Protein AF-A0A7S1NEJ6-F1 (afdb_monomer_lite)

Structure (mmCIF, N/CA/C/O backbone):
data_AF-A0A7S1NEJ6-F1
#
_entry.id   AF-A0A7S1NEJ6-F1
#
loop_
_atom_site.group_PDB
_atom_site.id
_atom_site.type_symbol
_atom_site.label_atom_id
_atom_site.label_alt_id
_atom_site.label_comp_id
_atom_site.label_asym_id
_atom_site.label_entity_id
_atom_site.label_seq_id
_atom_site.pdbx_PDB_ins_code
_atom_site.Cartn_x
_atom_site.Cartn_y
_atom_site.Cartn_z
_atom_site.occupancy
_atom_site.B_iso_or_equiv
_atom_site.auth_seq_id
_atom_site.auth_comp_id
_atom_site.auth_asym_id
_atom_site.auth_atom_id
_atom_site.pdbx_PDB_model_num
ATOM 1 N N . LEU A 1 1 ? 14.919 -17.469 -16.630 1.00 51.97 1 LEU A N 1
ATOM 2 C CA . LEU A 1 1 ? 14.370 -17.565 -15.253 1.00 51.97 1 LEU A CA 1
ATOM 3 C C . LEU A 1 1 ? 14.810 -16.411 -14.351 1.00 51.97 1 LEU A C 1
ATOM 5 O O . LEU A 1 1 ? 14.018 -16.021 -13.512 1.00 51.97 1 LEU A O 1
ATOM 9 N N . GLN A 1 2 ? 15.999 -15.832 -14.549 1.00 65.44 2 GLN A N 1
ATOM 10 C CA . GLN A 1 2 ? 16.523 -14.728 -13.729 1.00 65.44 2 GLN A CA 1
ATOM 11 C C . GLN A 1 2 ? 15.626 -13.470 -13.749 1.00 65.44 2 GLN A C 1
ATOM 13 O O . GLN A 1 2 ? 15.199 -13.018 -12.695 1.00 65.44 2 GLN A O 1
ATOM 18 N N . LEU A 1 3 ? 15.182 -13.029 -14.937 1.00 68.88 3 LEU A N 1
ATOM 19 C CA . LEU A 1 3 ? 14.324 -11.841 -15.083 1.00 68.88 3 LEU A CA 1
ATOM 20 C C . LEU A 1 3 ? 13.006 -11.915 -14.293 1.00 68.88 3 LEU A C 1
ATOM 22 O O . LEU A 1 3 ? 12.556 -10.917 -13.752 1.00 68.88 3 LEU A O 1
ATOM 26 N N . ALA A 1 4 ? 12.399 -13.103 -14.210 1.00 71.38 4 ALA A N 1
ATOM 27 C CA . ALA A 1 4 ? 11.140 -13.298 -13.492 1.00 71.38 4 ALA A CA 1
ATOM 28 C C . ALA A 1 4 ? 11.301 -13.126 -11.971 1.00 71.38 4 ALA A C 1
ATOM 30 O O . ALA A 1 4 ? 10.359 -12.704 -11.303 1.00 71.38 4 ALA A O 1
ATOM 31 N N . GLY A 1 5 ? 12.485 -13.442 -11.431 1.00 75.25 5 GLY A N 1
ATOM 32 C CA . GLY A 1 5 ? 12.820 -13.189 -10.029 1.00 75.25 5 GLY A CA 1
ATOM 33 C C . GLY A 1 5 ? 13.079 -11.708 -9.747 1.00 75.25 5 GLY A C 1
ATOM 34 O O . GLY A 1 5 ? 12.716 -11.218 -8.681 1.00 75.25 5 GLY A O 1
ATOM 35 N N . ASP A 1 6 ? 13.628 -10.985 -10.722 1.00 76.25 6 ASP A N 1
ATOM 36 C CA . ASP A 1 6 ? 13.983 -9.569 -10.573 1.00 76.25 6 ASP A CA 1
ATOM 37 C C . ASP A 1 6 ? 12.785 -8.620 -10.787 1.00 76.25 6 ASP A C 1
ATOM 39 O O . ASP A 1 6 ? 12.815 -7.462 -10.371 1.00 76.25 6 ASP A O 1
ATOM 43 N N . THR A 1 7 ? 11.686 -9.114 -11.370 1.00 78.00 7 THR A N 1
ATOM 44 C CA . THR A 1 7 ? 10.452 -8.348 -11.619 1.00 78.00 7 THR A CA 1
ATOM 45 C C . THR A 1 7 ? 9.370 -8.530 -10.546 1.00 78.00 7 THR A C 1
ATOM 47 O O . THR A 1 7 ? 8.187 -8.295 -10.802 1.00 78.00 7 THR A O 1
ATOM 50 N N . VAL A 1 8 ? 9.722 -8.946 -9.326 1.00 79.88 8 VAL A N 1
ATOM 51 C CA . VAL A 1 8 ? 8.747 -9.009 -8.221 1.00 79.88 8 VAL A CA 1
ATOM 52 C C . VAL A 1 8 ? 8.210 -7.603 -7.925 1.00 79.88 8 VAL A C 1
ATOM 54 O O . VAL A 1 8 ? 8.964 -6.677 -7.625 1.00 79.88 8 VAL A O 1
ATOM 57 N N . GLY A 1 9 ? 6.887 -7.443 -8.006 1.00 80.44 9 GLY A N 1
ATOM 58 C CA . GLY A 1 9 ? 6.207 -6.159 -7.811 1.00 80.44 9 GLY A CA 1
ATOM 59 C C . GLY A 1 9 ? 5.885 -5.394 -9.103 1.00 80.44 9 GLY A C 1
ATOM 60 O O . GLY A 1 9 ? 5.229 -4.356 -9.037 1.00 80.44 9 GLY A O 1
ATOM 61 N N . TYR A 1 10 ? 6.313 -5.889 -10.266 1.00 86.81 10 TYR A N 1
ATOM 62 C CA . TYR A 1 10 ? 5.951 -5.308 -11.558 1.00 86.81 10 TYR A CA 1
ATOM 63 C C . TYR A 1 10 ? 4.556 -5.780 -11.973 1.00 86.81 10 TYR A C 1
ATOM 65 O O . TYR A 1 10 ? 4.231 -6.964 -11.863 1.00 86.81 10 TYR A O 1
ATOM 73 N N . VAL A 1 11 ? 3.739 -4.865 -12.488 1.00 88.56 11 VAL A N 1
ATOM 74 C CA . VAL A 1 11 ? 2.481 -5.199 -13.173 1.00 88.56 11 VAL A CA 1
ATOM 75 C C . VAL A 1 11 ? 2.693 -5.248 -14.689 1.00 88.56 11 VAL A C 1
ATOM 77 O O . VAL A 1 11 ? 3.737 -4.839 -15.194 1.00 88.56 11 VAL A O 1
ATOM 80 N N . GLY A 1 12 ? 1.698 -5.721 -15.448 1.00 87.06 12 GLY A N 1
ATOM 81 C CA . GLY A 1 12 ? 1.803 -5.832 -16.912 1.00 87.06 12 GLY A CA 1
ATOM 82 C C . GLY A 1 12 ? 2.221 -4.527 -17.607 1.00 87.06 12 GLY A C 1
ATOM 83 O O . GLY A 1 12 ? 3.047 -4.559 -18.514 1.00 87.06 12 GLY A O 1
ATOM 84 N N . ALA A 1 13 ? 1.734 -3.381 -17.120 1.00 86.56 13 ALA A N 1
ATOM 85 C CA . ALA A 1 13 ? 2.126 -2.065 -17.626 1.00 86.56 13 ALA A CA 1
ATOM 86 C C . ALA A 1 13 ? 3.601 -1.720 -17.340 1.00 86.56 13 ALA A C 1
ATOM 88 O O . ALA A 1 13 ? 4.258 -1.101 -18.175 1.00 86.56 13 ALA A O 1
ATOM 89 N N . ASP A 1 14 ? 4.147 -2.150 -16.196 1.00 88.38 14 ASP A N 1
ATOM 90 C CA . ASP A 1 14 ? 5.564 -1.935 -15.882 1.00 88.38 14 ASP A CA 1
ATOM 91 C C . ASP A 1 14 ? 6.459 -2.782 -16.787 1.00 88.38 14 ASP A C 1
ATOM 93 O O . ASP A 1 14 ? 7.503 -2.317 -17.236 1.00 88.38 14 ASP A O 1
ATOM 97 N N . LEU A 1 15 ? 6.043 -4.017 -17.086 1.00 89.31 15 LEU A N 1
ATOM 98 C CA . LEU A 1 15 ? 6.765 -4.900 -18.003 1.00 89.31 15 LEU A CA 1
ATOM 99 C C . LEU A 1 15 ? 6.734 -4.364 -19.439 1.00 89.31 15 LEU A C 1
ATOM 101 O O . LEU A 1 15 ? 7.759 -4.382 -20.118 1.00 89.31 15 LEU A O 1
ATOM 105 N N . GLU A 1 16 ? 5.593 -3.842 -19.897 1.00 91.06 16 GLU A N 1
ATOM 106 C CA . GLU A 1 16 ? 5.502 -3.162 -21.195 1.00 91.06 16 GLU A 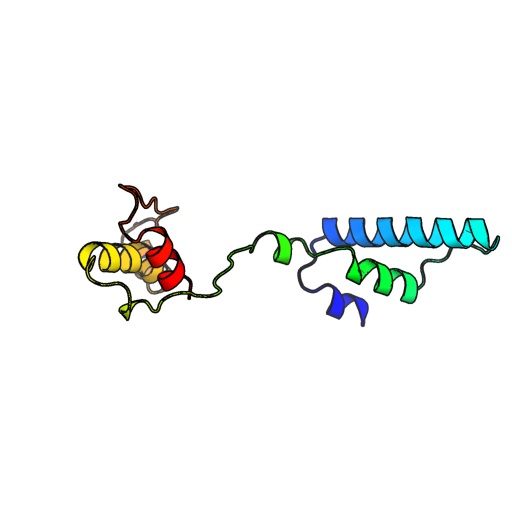CA 1
ATOM 107 C C . GLU A 1 16 ? 6.446 -1.954 -21.246 1.00 91.06 16 GLU A C 1
ATOM 109 O O . GLU A 1 16 ? 7.199 -1.782 -22.209 1.00 91.06 16 GLU A O 1
ATOM 114 N N . HIS A 1 17 ? 6.454 -1.139 -20.188 1.00 90.94 17 HIS A N 1
ATOM 115 C CA . HIS A 1 17 ? 7.346 0.008 -20.092 1.00 90.94 17 HIS A CA 1
ATOM 116 C C . HIS A 1 17 ? 8.822 -0.411 -20.100 1.00 90.94 17 HIS A C 1
ATOM 118 O O . HIS A 1 17 ? 9.619 0.191 -20.819 1.00 90.94 17 HIS A O 1
ATOM 124 N N . LEU A 1 18 ? 9.174 -1.475 -19.374 1.00 90.38 18 LEU A N 1
ATOM 125 C CA . LEU A 1 18 ? 10.516 -2.052 -19.341 1.00 90.38 18 LEU A CA 1
ATOM 126 C C . LEU A 1 18 ? 10.984 -2.483 -20.736 1.00 90.38 18 LEU A C 1
ATOM 128 O O . LEU A 1 18 ? 12.058 -2.078 -21.176 1.00 90.38 18 LEU A O 1
ATOM 132 N N . VAL A 1 19 ? 10.153 -3.233 -21.466 1.00 90.44 19 VAL A N 1
ATOM 133 C CA . VAL A 1 19 ? 10.460 -3.671 -22.839 1.00 90.44 19 VAL A CA 1
ATOM 134 C C . VAL A 1 19 ? 10.606 -2.474 -23.777 1.00 90.44 19 VAL A C 1
ATOM 136 O O . VAL A 1 19 ? 11.508 -2.441 -24.612 1.00 90.44 19 VAL A O 1
ATOM 139 N N . ARG A 1 20 ? 9.751 -1.457 -23.634 1.00 91.00 20 ARG A N 1
ATOM 140 C CA . ARG A 1 20 ? 9.811 -0.251 -24.464 1.00 91.00 20 ARG A CA 1
ATOM 141 C C . ARG A 1 20 ? 11.087 0.557 -24.220 1.00 91.00 20 ARG A C 1
ATOM 143 O O . ARG A 1 20 ? 11.655 1.072 -25.180 1.00 91.00 20 ARG A O 1
ATOM 150 N N . GLN A 1 21 ? 11.545 0.654 -22.972 1.00 89.38 21 GLN A N 1
ATOM 151 C CA . GLN A 1 21 ? 12.824 1.286 -22.633 1.00 89.38 21 GLN A CA 1
ATOM 152 C C . GLN A 1 21 ? 14.007 0.491 -23.196 1.00 89.38 21 GLN A C 1
ATOM 154 O O . GLN A 1 21 ? 14.879 1.077 -23.836 1.00 89.38 21 GLN A O 1
ATOM 159 N N . ALA A 1 22 ? 13.989 -0.837 -23.052 1.00 90.50 22 ALA A N 1
ATOM 160 C CA . ALA A 1 22 ? 15.020 -1.713 -23.604 1.00 90.50 22 ALA A CA 1
ATOM 161 C C . ALA A 1 22 ? 15.122 -1.582 -25.132 1.00 90.50 22 ALA A C 1
ATOM 163 O O . ALA A 1 22 ? 16.217 -1.494 -25.681 1.00 90.50 22 ALA A O 1
ATOM 164 N N . LEU A 1 23 ? 13.979 -1.482 -25.818 1.00 90.12 23 LEU A N 1
ATOM 165 C CA . LEU A 1 23 ? 13.925 -1.246 -27.258 1.00 90.12 23 LEU A CA 1
ATOM 166 C C . LEU A 1 23 ? 14.552 0.098 -27.651 1.00 90.12 23 LEU A C 1
ATOM 168 O O . LEU A 1 23 ? 15.298 0.150 -28.623 1.00 90.12 23 LEU A O 1
ATOM 172 N N . MET A 1 24 ? 14.260 1.184 -26.924 1.00 88.00 24 MET A N 1
ATOM 173 C CA . MET A 1 24 ? 14.845 2.500 -27.219 1.00 88.00 24 MET A CA 1
ATOM 174 C C . MET A 1 24 ? 16.363 2.509 -27.025 1.00 88.00 24 MET A C 1
ATOM 176 O O . MET A 1 24 ? 17.072 3.114 -27.828 1.00 88.00 24 MET A O 1
ATOM 180 N N . LEU A 1 25 ? 16.857 1.834 -25.985 1.00 86.31 25 LEU A N 1
ATOM 181 C CA . LEU A 1 25 ? 18.288 1.728 -25.716 1.00 86.31 25 LEU A CA 1
ATOM 182 C C . LEU A 1 25 ? 18.995 0.904 -26.802 1.00 86.31 25 LEU A C 1
ATOM 184 O O . LEU A 1 25 ? 19.946 1.389 -27.409 1.00 86.31 25 LEU A O 1
ATOM 188 N N . ALA A 1 26 ? 18.449 -0.266 -27.147 1.00 87.19 26 ALA A N 1
ATOM 189 C CA . ALA A 1 26 ? 18.976 -1.102 -28.224 1.00 87.19 26 ALA A CA 1
ATOM 190 C C . ALA A 1 26 ? 18.921 -0.403 -29.597 1.00 87.19 26 ALA A C 1
ATOM 192 O O . ALA A 1 26 ? 19.835 -0.548 -30.403 1.00 87.19 26 ALA A O 1
ATOM 193 N N . ALA A 1 27 ? 17.875 0.387 -29.874 1.00 86.62 27 ALA A N 1
ATOM 194 C CA . ALA A 1 27 ? 17.776 1.176 -31.105 1.00 86.62 27 ALA A CA 1
ATOM 195 C C . ALA A 1 27 ? 18.888 2.225 -31.212 1.00 86.62 27 ALA A C 1
ATOM 197 O O . ALA A 1 27 ? 19.410 2.470 -32.299 1.00 86.62 27 ALA A O 1
ATOM 198 N N . ARG A 1 28 ? 19.230 2.858 -30.085 1.00 83.81 28 ARG A N 1
ATOM 199 C CA . ARG A 1 28 ? 20.293 3.857 -30.020 1.00 83.81 28 ARG A CA 1
ATOM 200 C C . ARG A 1 28 ? 21.659 3.224 -30.278 1.00 83.81 28 ARG A C 1
ATOM 202 O O . ARG A 1 28 ? 22.394 3.732 -31.115 1.00 83.81 28 ARG A O 1
ATOM 209 N N . GLU A 1 29 ? 21.955 2.105 -29.623 1.00 82.00 29 GLU A N 1
ATOM 210 C CA . GLU A 1 29 ? 23.210 1.363 -29.817 1.00 82.00 29 GLU A CA 1
ATOM 211 C C . GLU A 1 29 ? 23.339 0.842 -31.258 1.00 82.00 29 GLU A C 1
ATOM 213 O O . GLU A 1 29 ? 24.369 1.022 -31.904 1.00 82.00 29 GLU A O 1
ATOM 218 N N . ALA A 1 30 ? 22.256 0.298 -31.824 1.00 82.69 30 ALA A N 1
ATOM 219 C CA . ALA A 1 30 ? 22.224 -0.165 -33.211 1.00 82.69 30 ALA A CA 1
ATOM 220 C C . ALA A 1 30 ? 22.449 0.967 -34.232 1.00 82.69 30 ALA A C 1
ATOM 222 O O . ALA A 1 30 ? 23.077 0.753 -35.271 1.00 82.69 30 ALA A O 1
ATOM 223 N N . ALA A 1 31 ? 21.954 2.177 -33.953 1.00 79.44 31 ALA A N 1
ATOM 224 C CA . ALA A 1 31 ? 22.170 3.342 -34.809 1.00 79.44 31 ALA A CA 1
ATOM 225 C C . ALA A 1 31 ? 23.616 3.865 -34.746 1.00 79.44 31 ALA A C 1
ATOM 227 O O . ALA A 1 31 ? 24.122 4.363 -35.754 1.00 79.44 31 ALA A O 1
ATOM 228 N N . GLU A 1 32 ? 24.268 3.748 -33.586 1.00 78.56 32 GLU A N 1
ATOM 229 C CA . GLU A 1 32 ? 25.660 4.157 -33.378 1.00 78.56 32 GLU A CA 1
ATOM 230 C C . GLU A 1 32 ? 26.639 3.152 -34.025 1.00 78.56 32 GLU A C 1
ATOM 232 O O . GLU A 1 32 ? 27.516 3.572 -34.783 1.00 78.56 32 GLU A O 1
ATOM 237 N N . ASP A 1 33 ? 26.428 1.841 -33.847 1.00 77.06 33 ASP A N 1
ATOM 238 C CA . ASP A 1 33 ? 27.362 0.797 -34.309 1.00 77.06 33 ASP A CA 1
ATOM 239 C C . ASP A 1 33 ? 26.980 0.117 -35.645 1.00 77.06 33 ASP A C 1
ATOM 241 O O . ASP A 1 33 ? 27.723 -0.727 -36.150 1.00 77.06 33 ASP A O 1
ATOM 245 N N . ARG A 1 34 ? 25.842 0.480 -36.264 1.00 72.62 34 ARG A N 1
ATOM 246 C CA . ARG A 1 34 ? 25.266 -0.188 -37.462 1.00 72.62 34 ARG A CA 1
ATOM 247 C C . ARG A 1 34 ? 25.133 -1.710 -37.306 1.00 72.62 34 ARG A C 1
ATOM 249 O O . ARG A 1 34 ? 25.330 -2.460 -38.263 1.00 72.62 34 ARG A O 1
ATOM 256 N N . VAL A 1 35 ? 24.812 -2.157 -36.098 1.00 74.44 35 VAL A N 1
ATOM 257 C CA . VAL A 1 35 ? 24.585 -3.570 -35.771 1.00 74.44 35 VAL A CA 1
ATOM 258 C C . VAL A 1 35 ? 23.091 -3.874 -35.861 1.00 74.44 35 VAL A C 1
ATOM 260 O O . VAL A 1 35 ? 22.254 -2.985 -35.699 1.00 74.44 35 VAL A O 1
ATOM 263 N N . ASP A 1 36 ? 22.746 -5.134 -36.116 1.00 74.75 36 ASP A N 1
ATOM 264 C CA . ASP A 1 36 ? 21.363 -5.594 -36.033 1.00 74.75 36 ASP A CA 1
ATOM 265 C C . ASP A 1 36 ? 20.785 -5.342 -34.634 1.00 74.75 36 ASP A C 1
ATOM 267 O O . ASP A 1 36 ? 21.389 -5.659 -33.606 1.00 74.75 36 ASP A O 1
ATOM 271 N N . MET A 1 37 ? 19.579 -4.777 -34.601 1.00 78.56 37 MET A N 1
ATOM 272 C CA . MET A 1 37 ? 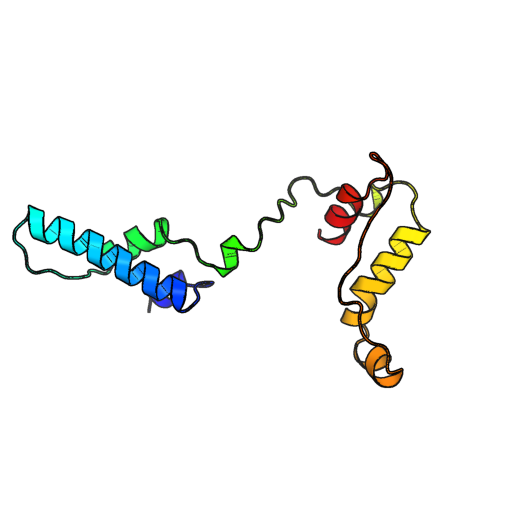18.866 -4.489 -33.363 1.00 78.56 37 MET A CA 1
ATOM 273 C C . MET A 1 37 ? 18.563 -5.793 -32.615 1.00 78.56 37 MET A C 1
ATOM 275 O O . MET A 1 37 ? 17.755 -6.606 -33.068 1.00 78.56 37 MET A O 1
ATOM 279 N N . CYS A 1 38 ? 19.154 -5.963 -31.433 1.00 79.69 38 CYS A N 1
ATOM 280 C CA . CYS A 1 38 ? 18.843 -7.072 -30.541 1.00 79.69 38 CYS A CA 1
ATOM 281 C C . CYS A 1 38 ? 18.630 -6.580 -29.106 1.00 79.69 38 CYS A C 1
ATOM 283 O O . CYS A 1 38 ? 19.353 -5.725 -28.604 1.00 79.69 38 CYS A O 1
ATOM 285 N N . ILE A 1 39 ? 17.609 -7.120 -28.438 1.00 84.75 39 ILE A N 1
ATOM 286 C CA . ILE A 1 39 ? 17.395 -6.885 -27.009 1.00 84.75 39 ILE A CA 1
ATOM 287 C C . ILE A 1 39 ? 18.155 -7.981 -26.268 1.00 84.75 39 ILE A C 1
ATOM 289 O O . ILE A 1 39 ? 17.715 -9.132 -26.227 1.00 84.75 39 ILE A O 1
ATOM 293 N N . SER A 1 40 ? 19.317 -7.631 -25.720 1.00 85.19 40 SER A N 1
ATOM 294 C CA . SER A 1 40 ? 20.092 -8.530 -24.869 1.00 85.19 40 SER A CA 1
ATOM 295 C C . SER A 1 40 ? 19.585 -8.491 -23.424 1.00 85.19 40 SER A C 1
ATOM 297 O O . SER A 1 40 ? 18.919 -7.550 -22.982 1.00 85.19 40 SER A O 1
ATOM 299 N N . MET A 1 41 ? 19.919 -9.531 -22.659 1.00 82.31 41 MET A N 1
ATOM 300 C CA . MET A 1 41 ? 19.612 -9.570 -21.227 1.00 82.31 41 MET A CA 1
ATOM 301 C C . MET A 1 41 ? 20.332 -8.460 -20.448 1.00 82.31 41 MET A C 1
ATOM 303 O O . MET A 1 41 ? 19.797 -7.990 -19.447 1.00 82.31 41 MET A O 1
ATOM 307 N N . ASP A 1 42 ? 21.488 -7.997 -20.929 1.00 83.69 42 ASP A N 1
ATOM 308 C CA . ASP A 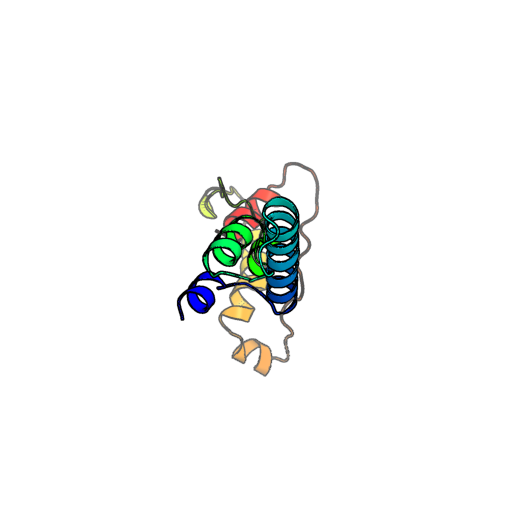1 42 ? 22.248 -6.910 -20.305 1.00 83.69 42 ASP A CA 1
ATOM 309 C C . ASP A 1 42 ? 21.525 -5.565 -20.445 1.00 83.69 42 ASP A C 1
ATOM 311 O O . ASP A 1 42 ? 21.412 -4.820 -19.472 1.00 83.69 42 ASP A O 1
ATOM 315 N N . VAL A 1 43 ? 20.952 -5.286 -21.621 1.00 84.81 43 VAL A N 1
ATOM 316 C CA . VAL A 1 43 ? 20.102 -4.104 -21.857 1.00 84.81 43 VAL A CA 1
ATOM 317 C C . VAL A 1 43 ? 18.877 -4.146 -20.941 1.00 84.81 43 VAL A C 1
ATOM 319 O O . VAL A 1 43 ? 18.525 -3.152 -20.306 1.00 84.81 43 VAL A O 1
ATOM 322 N N . MET A 1 44 ? 18.255 -5.320 -20.801 1.00 85.38 44 MET A N 1
ATOM 323 C CA . MET A 1 44 ? 17.103 -5.494 -19.916 1.00 85.38 44 MET A CA 1
ATOM 324 C C . MET A 1 44 ? 17.465 -5.254 -18.441 1.00 85.38 44 MET A C 1
ATOM 326 O O . MET A 1 44 ? 16.711 -4.598 -17.721 1.00 85.38 44 MET A O 1
ATOM 330 N N . ALA A 1 45 ? 18.635 -5.726 -17.997 1.00 84.88 45 ALA A N 1
ATOM 331 C CA . ALA A 1 45 ? 19.142 -5.495 -16.646 1.00 84.88 45 ALA A CA 1
ATOM 332 C C . ALA A 1 45 ? 19.419 -4.008 -16.368 1.00 84.88 45 ALA A C 1
ATOM 334 O O . ALA A 1 45 ? 19.106 -3.518 -15.283 1.00 84.88 45 ALA A O 1
ATOM 335 N N . GLN A 1 46 ? 19.934 -3.266 -17.353 1.00 84.25 46 GLN A N 1
ATOM 336 C CA . GLN A 1 46 ? 20.117 -1.815 -17.240 1.00 84.25 46 GLN A CA 1
ATOM 337 C C . GLN A 1 46 ? 18.776 -1.083 -17.090 1.00 84.25 46 GLN A C 1
ATOM 339 O O . GLN A 1 46 ? 18.649 -0.174 -16.270 1.00 84.25 46 GLN A O 1
ATOM 344 N N . CYS A 1 47 ? 17.746 -1.504 -17.828 1.00 85.81 47 CYS A N 1
ATOM 345 C CA . CYS A 1 47 ? 16.420 -0.894 -17.736 1.00 85.81 47 CYS A CA 1
ATOM 346 C C . CYS A 1 47 ? 15.703 -1.200 -16.410 1.00 85.81 47 CYS A C 1
ATOM 348 O O . CYS A 1 47 ? 14.961 -0.345 -15.925 1.00 85.81 47 CYS A O 1
ATOM 350 N N . LEU A 1 48 ? 15.953 -2.357 -15.785 1.00 85.12 48 LEU A N 1
ATOM 351 C CA . LEU A 1 48 ? 15.402 -2.701 -14.463 1.00 85.12 48 LEU A CA 1
ATOM 352 C C . LEU A 1 48 ? 15.861 -1.739 -13.350 1.00 85.12 48 LEU A C 1
ATOM 354 O O . LEU A 1 48 ? 15.171 -1.606 -12.342 1.00 85.12 48 LEU A O 1
ATOM 358 N N . ALA A 1 49 ? 16.993 -1.048 -13.524 1.00 79.06 49 ALA A N 1
ATOM 359 C CA . ALA A 1 49 ? 17.454 -0.020 -12.588 1.00 79.06 49 ALA A CA 1
ATOM 360 C C . ALA A 1 49 ? 16.703 1.319 -12.733 1.00 79.06 49 ALA A C 1
ATOM 362 O O . ALA A 1 49 ? 16.730 2.141 -11.820 1.00 79.06 49 ALA A O 1
ATOM 363 N N . ILE A 1 50 ? 16.053 1.548 -13.878 1.00 82.38 50 ILE A N 1
ATOM 364 C CA . ILE A 1 50 ? 15.381 2.810 -14.225 1.00 82.38 50 ILE A CA 1
ATOM 365 C C . ILE A 1 50 ? 13.867 2.681 -14.034 1.00 82.38 50 ILE A C 1
ATOM 367 O O . ILE A 1 50 ? 13.198 3.610 -13.576 1.00 82.38 50 ILE A O 1
ATOM 371 N N . VAL A 1 51 ? 13.306 1.527 -14.398 1.00 84.81 51 VAL A N 1
ATOM 372 C CA . VAL A 1 51 ? 11.871 1.271 -14.305 1.00 84.81 51 VAL A CA 1
ATOM 373 C C . VAL A 1 51 ? 11.535 0.787 -12.906 1.00 84.81 51 VAL A C 1
ATOM 375 O O . VAL A 1 51 ? 11.731 -0.369 -12.572 1.00 84.81 51 VAL A O 1
ATOM 378 N N . GLU A 1 52 ? 10.992 1.662 -12.070 1.0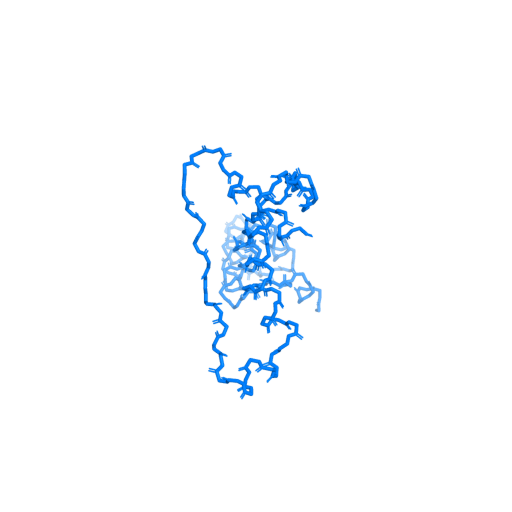0 80.75 52 GLU A N 1
ATOM 379 C CA . GLU A 1 52 ? 10.480 1.224 -10.773 1.00 80.75 52 GLU A CA 1
ATOM 380 C C . GLU A 1 52 ? 9.149 0.459 -10.909 1.00 80.75 52 GLU A C 1
ATOM 382 O O . GLU A 1 52 ? 8.267 0.895 -11.657 1.00 80.75 52 GLU A O 1
ATOM 387 N N . PRO A 1 53 ? 8.954 -0.634 -10.151 1.00 84.00 53 PRO A N 1
ATOM 388 C CA . PRO A 1 53 ? 7.684 -1.352 -10.112 1.00 84.00 53 PRO A CA 1
ATOM 389 C C . PRO A 1 53 ? 6.559 -0.503 -9.519 1.00 84.00 53 PRO A C 1
ATOM 391 O O . PRO A 1 53 ? 6.729 0.145 -8.481 1.00 84.00 53 PRO A O 1
ATOM 394 N N . SER A 1 54 ? 5.369 -0.596 -10.108 1.00 81.25 54 SER A N 1
ATOM 395 C CA . SER A 1 54 ? 4.175 0.120 -9.654 1.00 81.25 54 SER A CA 1
ATOM 396 C C . SER A 1 54 ? 3.798 -0.217 -8.210 1.00 81.25 54 SER A C 1
ATOM 398 O O . SER A 1 54 ? 3.450 0.685 -7.452 1.00 81.25 54 SER A O 1
ATOM 400 N N . LEU A 1 55 ? 3.972 -1.472 -7.771 1.00 72.56 55 LEU A N 1
ATOM 401 C CA . LEU A 1 55 ? 3.697 -1.860 -6.379 1.00 72.56 55 LEU A CA 1
ATOM 402 C C . LEU A 1 55 ? 4.634 -1.194 -5.354 1.00 72.56 55 LEU A C 1
ATOM 404 O O . LEU A 1 55 ? 4.285 -1.128 -4.178 1.00 72.56 55 LEU A O 1
ATOM 408 N N . LYS A 1 56 ? 5.806 -0.684 -5.764 1.00 65.06 56 LYS A N 1
ATOM 409 C CA . LYS A 1 56 ? 6.689 0.100 -4.878 1.00 65.06 56 LYS A CA 1
ATOM 410 C C . LYS A 1 56 ? 6.365 1.597 -4.896 1.00 65.06 56 LYS A C 1
ATOM 412 O O . LYS A 1 56 ? 6.602 2.263 -3.894 1.00 65.06 56 LYS A O 1
ATOM 417 N N . ARG A 1 57 ? 5.798 2.121 -5.989 1.00 60.16 57 ARG A N 1
ATOM 418 C CA . ARG A 1 57 ? 5.475 3.554 -6.137 1.00 60.16 57 ARG A CA 1
ATOM 419 C C . ARG A 1 57 ? 4.317 4.014 -5.251 1.00 60.16 57 ARG A C 1
ATOM 421 O O . ARG A 1 57 ? 4.291 5.169 -4.838 1.00 60.16 57 ARG A O 1
ATOM 428 N N . GLU A 1 58 ? 3.372 3.133 -4.931 1.00 53.59 58 GLU A N 1
ATOM 429 C CA . GLU A 1 58 ? 2.185 3.514 -4.149 1.00 53.59 58 GLU A CA 1
ATOM 430 C C . GLU A 1 58 ? 2.404 3.536 -2.627 1.00 53.59 58 GLU A C 1
ATOM 432 O O . GLU A 1 58 ? 1.558 4.048 -1.894 1.00 53.59 58 GLU A O 1
ATOM 437 N N . VAL A 1 59 ? 3.550 3.065 -2.120 1.00 54.16 59 VAL A N 1
ATOM 438 C CA . VAL A 1 59 ? 3.817 2.993 -0.671 1.00 54.16 59 VAL A CA 1
ATOM 439 C C . VAL A 1 59 ? 4.909 3.980 -0.258 1.00 54.16 59 VAL A C 1
ATOM 441 O O . VAL A 1 59 ? 5.922 3.619 0.331 1.00 54.16 59 VAL A O 1
ATOM 444 N N . HIS A 1 60 ? 4.690 5.274 -0.491 1.00 51.53 60 HIS A N 1
ATOM 445 C CA . HIS A 1 60 ? 5.454 6.320 0.202 1.00 51.53 60 HIS A CA 1
ATOM 446 C C . HIS A 1 60 ? 4.871 6.591 1.599 1.00 51.53 60 HIS A C 1
ATOM 448 O O . HIS A 1 60 ? 4.539 7.721 1.953 1.00 51.53 60 HIS A O 1
ATOM 454 N N . MET A 1 61 ? 4.761 5.554 2.432 1.00 53.56 61 MET A N 1
ATOM 455 C CA . MET A 1 61 ? 4.658 5.758 3.876 1.00 53.56 61 MET A CA 1
ATOM 456 C C . MET A 1 61 ? 6.074 5.791 4.436 1.00 53.56 61 MET A C 1
ATOM 458 O O . MET A 1 61 ? 6.661 4.763 4.759 1.00 53.56 61 MET A O 1
ATOM 462 N N . ASN A 1 62 ? 6.650 6.991 4.528 1.00 51.00 62 ASN A N 1
ATOM 463 C CA . ASN A 1 62 ? 7.910 7.169 5.235 1.00 51.00 62 ASN A CA 1
ATOM 464 C C . ASN A 1 62 ? 7.639 7.025 6.746 1.00 51.00 62 ASN A C 1
ATOM 466 O O . ASN A 1 62 ? 7.314 7.998 7.427 1.00 51.00 62 ASN A O 1
ATOM 470 N N . LEU A 1 63 ? 7.689 5.784 7.242 1.00 55.41 63 LEU A N 1
ATOM 471 C CA . LEU A 1 63 ? 7.522 5.425 8.658 1.00 55.41 63 LEU A CA 1
ATOM 472 C C . LEU A 1 63 ? 8.800 5.665 9.481 1.00 55.41 63 LEU A C 1
ATOM 474 O O . LEU A 1 63 ? 8.845 5.336 10.665 1.00 55.41 63 LEU A O 1
ATOM 478 N N . GLN A 1 64 ? 9.846 6.248 8.885 1.00 47.19 64 GLN A N 1
ATOM 479 C CA . GLN A 1 64 ? 11.062 6.602 9.613 1.00 47.19 64 GLN A CA 1
ATOM 480 C C . GLN A 1 64 ? 10.728 7.581 10.751 1.00 47.19 64 GLN A C 1
ATOM 482 O O . GLN A 1 64 ? 10.207 8.674 10.523 1.00 47.19 64 GLN A O 1
ATOM 487 N N . GLY A 1 65 ? 11.006 7.160 11.989 1.00 53.88 65 GLY A N 1
ATOM 488 C CA . GLY A 1 65 ? 10.673 7.911 13.202 1.00 53.88 65 GLY A CA 1
ATOM 489 C C . GLY A 1 65 ? 9.252 7.685 13.727 1.00 53.88 65 GLY A C 1
ATOM 490 O O . GLY A 1 65 ? 8.713 8.574 14.388 1.00 53.88 65 GLY A O 1
ATOM 491 N N . ALA A 1 66 ? 8.617 6.547 13.422 1.00 57.28 66 ALA A N 1
ATOM 492 C CA . ALA A 1 66 ? 7.372 6.158 14.075 1.00 57.28 66 ALA A CA 1
ATOM 493 C C . ALA A 1 66 ? 7.583 6.072 15.596 1.00 57.28 66 ALA A C 1
ATOM 495 O O . ALA A 1 66 ? 8.331 5.233 16.089 1.00 57.28 66 ALA A O 1
ATOM 496 N N . SER A 1 67 ? 6.951 6.987 16.329 1.00 65.75 67 SER A N 1
ATOM 497 C CA . SER A 1 67 ? 6.858 6.926 17.787 1.00 65.75 67 SER A CA 1
ATOM 498 C C . SER A 1 67 ? 6.102 5.661 18.181 1.00 65.75 67 SER A C 1
ATOM 500 O O . SER A 1 67 ? 5.117 5.322 17.519 1.00 65.75 67 SER A O 1
ATOM 502 N N . SER A 1 68 ? 6.521 4.973 19.243 1.00 72.00 68 SER A N 1
ATOM 503 C CA . SER A 1 68 ? 5.777 3.803 19.720 1.00 72.00 68 SER A CA 1
ATOM 504 C C . SER A 1 68 ? 4.353 4.199 20.139 1.00 72.00 68 SER A C 1
ATOM 506 O O . SER A 1 68 ? 4.091 5.325 20.575 1.00 72.00 68 SER A O 1
ATOM 508 N N . TRP A 1 69 ? 3.394 3.275 20.018 1.00 80.19 69 TRP A N 1
ATOM 509 C CA . TRP A 1 69 ? 2.001 3.510 20.433 1.00 80.19 69 TRP A CA 1
ATOM 510 C C . TRP A 1 69 ? 1.886 3.987 21.891 1.00 80.19 69 TRP A C 1
ATOM 512 O O . TRP A 1 69 ? 0.968 4.736 22.242 1.00 80.19 69 TRP A O 1
ATOM 522 N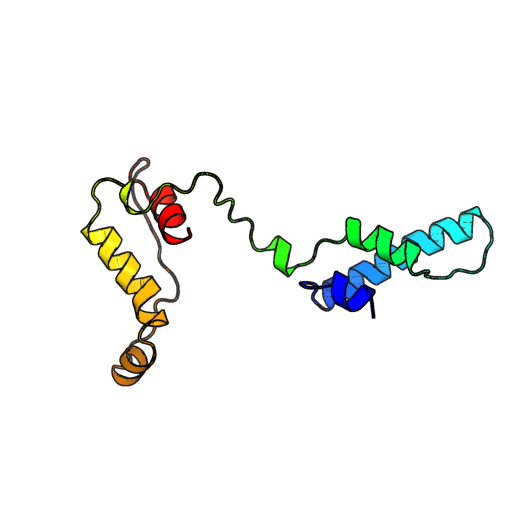 N . GLU A 1 70 ? 2.843 3.591 22.728 1.00 80.62 70 GLU A N 1
ATOM 523 C CA . GLU A 1 70 ? 2.956 3.928 24.147 1.00 80.62 70 GLU A CA 1
ATOM 524 C C . GLU A 1 70 ? 3.523 5.338 24.386 1.00 80.62 70 GLU A C 1
ATOM 526 O O . GLU A 1 70 ? 3.098 6.004 25.330 1.00 80.62 70 GLU A O 1
ATOM 531 N N . GLU A 1 71 ? 4.384 5.850 23.499 1.00 79.50 71 GLU A N 1
ATOM 532 C CA . GLU A 1 71 ? 4.944 7.213 23.575 1.00 79.50 71 GLU A CA 1
ATOM 533 C C . GLU A 1 71 ? 3.895 8.316 23.375 1.00 79.50 71 GLU A C 1
ATOM 535 O O . GLU A 1 71 ? 4.079 9.456 23.809 1.00 79.50 71 GLU A O 1
ATOM 540 N N . ILE A 1 72 ? 2.766 8.006 22.731 1.00 82.31 72 ILE A N 1
ATOM 541 C CA . ILE A 1 72 ? 1.688 8.977 22.533 1.00 82.31 72 ILE A CA 1
ATOM 542 C C . ILE A 1 72 ? 0.926 9.156 23.850 1.00 82.31 72 ILE A C 1
ATOM 544 O O . ILE A 1 72 ? 0.038 8.372 24.184 1.00 82.31 72 ILE A O 1
ATOM 548 N N . GLY A 1 73 ? 1.239 10.214 24.594 1.00 81.25 73 GLY A N 1
ATOM 549 C CA . GLY A 1 73 ? 0.535 10.550 25.831 1.00 81.25 73 GLY A CA 1
ATOM 550 C C . GLY A 1 73 ? -0.955 10.858 25.616 1.00 81.25 73 GLY A C 1
ATOM 551 O O . GLY A 1 73 ? -1.336 11.588 24.700 1.00 81.25 73 GLY A O 1
ATOM 552 N N . GLY A 1 74 ? -1.811 10.334 26.499 1.00 85.62 74 GLY A N 1
ATOM 553 C CA . GLY A 1 74 ? -3.250 10.615 26.507 1.00 85.62 74 GLY A CA 1
ATOM 554 C C . GLY A 1 74 ? -4.037 9.944 25.372 1.00 85.62 74 GLY A C 1
ATOM 555 O O . GLY A 1 74 ? -3.691 8.859 24.911 1.00 85.62 74 GLY A O 1
ATOM 556 N N . LEU A 1 75 ? -5.147 10.578 24.964 1.00 84.75 75 LEU A N 1
ATOM 557 C CA . LEU A 1 75 ? -6.008 10.152 23.845 1.00 84.75 75 LEU A CA 1
ATOM 558 C C . LEU A 1 75 ? -6.527 8.702 23.934 1.00 84.75 75 LEU A C 1
ATOM 560 O O . LEU A 1 75 ? -6.843 8.102 22.910 1.00 84.75 75 LEU A O 1
ATOM 564 N N . GLN A 1 76 ? -6.652 8.143 25.141 1.00 86.56 76 GLN A N 1
ATOM 565 C CA . GLN A 1 76 ? -6.995 6.729 25.350 1.00 86.56 76 GLN A CA 1
ATOM 566 C C . GLN A 1 76 ? -8.304 6.323 24.667 1.00 86.56 76 GLN A C 1
ATOM 568 O O . GLN A 1 76 ? -8.377 5.278 24.028 1.00 86.56 76 GLN A O 1
ATOM 573 N N . GLU A 1 77 ? -9.318 7.187 24.716 1.00 88.56 77 GLU A N 1
ATOM 574 C CA . GLU A 1 77 ? -10.589 6.936 24.037 1.00 88.56 77 GLU A CA 1
ATOM 575 C C . GLU A 1 77 ? -10.427 6.872 22.508 1.00 88.56 77 GLU A C 1
ATOM 577 O O . GLU A 1 77 ? -10.985 5.995 21.850 1.00 88.56 77 GLU A O 1
ATOM 582 N N . VAL A 1 78 ? -9.627 7.774 21.932 1.00 88.56 78 VAL A N 1
ATOM 583 C CA . VAL A 1 78 ? -9.363 7.823 20.486 1.00 88.56 78 VAL A CA 1
ATOM 584 C C . VAL A 1 78 ? -8.546 6.610 20.051 1.00 88.56 78 VAL A C 1
ATOM 586 O O . VAL A 1 78 ? -8.893 5.963 19.067 1.00 88.56 78 VAL A O 1
ATOM 589 N N . LYS A 1 79 ? -7.507 6.260 20.817 1.00 88.19 79 LYS A N 1
ATOM 590 C CA . LYS A 1 79 ? -6.698 5.052 20.620 1.00 88.19 79 LYS A CA 1
ATOM 591 C C . LYS A 1 79 ? -7.567 3.799 20.594 1.00 88.19 79 LYS A C 1
ATOM 593 O O . LYS A 1 79 ? -7.468 3.008 19.661 1.00 88.19 79 LYS A O 1
ATOM 598 N N . HIS A 1 80 ? -8.458 3.655 21.574 1.00 89.62 80 HIS A N 1
ATOM 599 C CA . HIS A 1 80 ? -9.355 2.508 21.655 1.00 89.62 80 HIS A CA 1
ATOM 600 C C . HIS A 1 80 ? -10.290 2.435 20.442 1.00 89.62 80 HIS A C 1
ATOM 602 O O . HIS A 1 80 ? -10.373 1.392 19.801 1.00 89.62 80 HIS A O 1
ATOM 608 N N . LYS A 1 81 ? -10.917 3.555 20.053 1.00 89.56 81 LYS A N 1
ATOM 609 C CA . LYS A 1 81 ? -11.788 3.610 18.865 1.00 89.56 81 LYS A CA 1
ATOM 610 C C . LYS A 1 81 ? -11.049 3.260 17.572 1.00 89.56 81 LYS A C 1
ATOM 612 O O . LYS A 1 81 ? -11.620 2.593 16.717 1.00 89.56 81 LYS A O 1
ATOM 617 N N . LEU A 1 82 ? -9.794 3.681 17.422 1.00 89.31 82 LEU A N 1
ATOM 618 C CA . LEU A 1 82 ? -8.976 3.331 16.256 1.00 89.31 82 LEU A CA 1
ATOM 619 C C . LEU A 1 82 ? -8.640 1.842 16.209 1.00 89.31 82 LEU A C 1
ATOM 621 O O . LEU A 1 82 ? -8.805 1.230 15.159 1.00 89.31 82 LEU A O 1
ATOM 625 N N . VAL A 1 83 ? -8.252 1.245 17.336 1.00 88.56 83 VAL A N 1
ATOM 626 C CA . VAL A 1 83 ? -8.027 -0.206 17.430 1.00 88.56 83 VAL A CA 1
ATOM 627 C C . VAL A 1 83 ? -9.310 -0.971 17.096 1.00 88.56 83 VAL A C 1
ATOM 629 O O . VAL A 1 83 ? -9.292 -1.901 16.297 1.00 88.56 83 VAL A O 1
ATOM 632 N N . GLN A 1 84 ? -10.453 -0.536 17.626 1.00 88.62 84 GLN A N 1
ATOM 633 C CA . GLN A 1 84 ? -11.752 -1.128 17.300 1.00 88.62 84 GLN A CA 1
ATOM 634 C C . GLN A 1 84 ? -12.108 -1.003 15.818 1.00 88.62 84 GLN A C 1
ATOM 636 O O . GLN A 1 84 ? -12.702 -1.908 15.242 1.00 88.62 84 GLN A O 1
ATOM 641 N N . ALA A 1 85 ? -11.779 0.127 15.199 1.00 88.06 85 ALA A N 1
ATOM 642 C CA . ALA A 1 85 ? -12.126 0.381 13.811 1.00 88.06 85 ALA A CA 1
ATOM 643 C C . ALA A 1 85 ? -11.199 -0.332 12.818 1.00 88.06 85 ALA A C 1
ATOM 645 O O . ALA A 1 85 ? -11.656 -0.700 11.738 1.00 88.06 85 ALA A O 1
ATOM 646 N N . VAL A 1 86 ? -9.925 -0.529 13.170 1.00 88.12 86 VAL A N 1
ATOM 647 C CA . VAL A 1 86 ? -8.904 -1.096 12.275 1.00 88.12 86 VAL A CA 1
ATOM 648 C C . VAL A 1 86 ? -8.588 -2.553 12.612 1.00 88.12 86 VAL A C 1
ATOM 650 O O . VAL A 1 86 ? -8.643 -3.404 11.730 1.00 88.12 86 VAL A O 1
ATOM 653 N N . GLU A 1 87 ? -8.288 -2.872 13.873 1.00 88.31 87 GLU A N 1
ATOM 654 C CA . GLU A 1 87 ? -7.844 -4.214 14.274 1.00 88.31 87 GLU A CA 1
ATOM 655 C C . GLU A 1 87 ? -9.012 -5.205 14.351 1.00 88.31 87 GLU A C 1
ATOM 657 O O . GLU A 1 87 ? -8.891 -6.343 13.901 1.00 88.31 87 GLU A O 1
ATOM 662 N N . TRP A 1 88 ? -10.165 -4.806 14.900 1.00 90.31 88 TRP A N 1
ATOM 663 C CA . TRP A 1 88 ? -11.265 -5.754 15.132 1.00 90.31 88 TRP A CA 1
ATOM 664 C C . TRP A 1 88 ? -11.856 -6.360 13.856 1.00 90.31 88 TRP A C 1
ATOM 666 O O . TRP A 1 88 ? -12.098 -7.568 13.868 1.00 90.31 88 TRP A O 1
ATOM 676 N N . PRO A 1 89 ? -12.069 -5.612 12.755 1.00 88.31 89 PRO A N 1
ATOM 677 C CA . PRO A 1 89 ? -12.544 -6.222 11.519 1.00 88.31 89 PRO A CA 1
ATOM 678 C C . PRO A 1 89 ? -11.558 -7.236 10.931 1.00 88.31 89 PRO A C 1
ATOM 680 O O . PRO A 1 89 ? -11.984 -8.224 10.338 1.00 88.31 89 PRO A O 1
ATOM 683 N N . LEU A 1 90 ? -10.252 -7.011 11.118 1.00 87.06 90 LEU A N 1
ATOM 684 C CA . LEU A 1 90 ? -9.196 -7.918 10.663 1.00 87.06 90 LEU A CA 1
ATOM 685 C C . LEU A 1 90 ? -9.098 -9.166 11.548 1.00 87.06 90 LEU A C 1
ATOM 687 O O . LEU A 1 90 ? -8.894 -10.269 11.049 1.00 87.06 90 LEU A O 1
ATOM 691 N N . ARG A 1 91 ? -9.264 -9.001 12.864 1.00 90.19 91 ARG A N 1
ATOM 692 C CA . ARG A 1 91 ? -9.125 -10.079 13.851 1.00 90.19 91 ARG A CA 1
ATOM 693 C C . ARG A 1 91 ? -10.386 -10.929 14.005 1.00 90.19 91 ARG A C 1
ATOM 695 O O . ARG A 1 91 ? -10.286 -12.106 14.340 1.00 90.19 91 ARG A O 1
ATOM 702 N N . TYR A 1 92 ? -11.562 -10.352 13.755 1.00 90.19 92 TYR A N 1
ATOM 703 C CA . TYR A 1 92 ? -12.859 -10.993 13.984 1.00 90.19 92 TYR A CA 1
ATOM 704 C C . TYR A 1 92 ? -13.837 -10.894 12.791 1.00 90.19 92 TYR A C 1
ATOM 706 O O . TYR A 1 92 ? -15.001 -10.517 12.971 1.00 90.19 92 TYR A O 1
ATOM 714 N N . PRO A 1 93 ? -13.432 -11.276 11.567 1.00 88.75 93 PRO A N 1
ATOM 715 C CA . PRO A 1 93 ? -14.263 -11.113 10.368 1.00 88.75 93 PRO A CA 1
ATOM 716 C C . PRO A 1 93 ? -15.587 -11.898 10.430 1.00 88.75 93 PRO A C 1
ATOM 718 O O . PRO A 1 93 ? -16.627 -11.433 9.952 1.00 88.75 93 PRO A O 1
ATOM 721 N N . GLU A 1 94 ? -15.586 -13.072 11.069 1.00 91.31 94 GLU A N 1
ATOM 722 C CA . GLU A 1 94 ? -16.791 -13.894 11.227 1.00 91.31 94 GLU A CA 1
ATOM 723 C C . GLU A 1 94 ? -17.837 -13.231 12.125 1.00 91.31 94 GLU A C 1
ATOM 725 O O . GLU A 1 94 ? -19.032 -13.299 11.846 1.00 91.31 94 GLU A O 1
ATOM 730 N N . GLN A 1 95 ? -17.406 -12.560 13.195 1.00 90.75 95 GLN A N 1
ATOM 731 C CA . GLN A 1 95 ? -18.311 -11.880 14.121 1.00 90.75 95 GLN A CA 1
ATOM 732 C C . GLN A 1 95 ? -18.976 -10.683 13.437 1.00 90.75 95 GLN A C 1
ATOM 734 O O . GLN A 1 95 ? -20.186 -10.502 13.566 1.00 90.75 95 GLN A O 1
ATOM 739 N N . PHE A 1 96 ? -18.217 -9.925 12.639 1.00 89.38 96 PHE A N 1
ATOM 740 C CA . PHE A 1 96 ? -18.754 -8.836 11.821 1.00 89.38 96 PHE A CA 1
ATOM 741 C C . PHE A 1 96 ? -19.789 -9.347 10.816 1.00 89.38 96 PHE A C 1
ATOM 743 O O . PHE A 1 96 ? -20.887 -8.798 10.732 1.00 89.38 96 PHE A O 1
ATOM 750 N N . SER A 1 97 ? -19.488 -10.454 10.135 1.00 87.81 97 SER A N 1
ATOM 751 C CA . SER A 1 97 ? -20.403 -11.073 9.169 1.00 87.81 97 SER A CA 1
ATOM 752 C C . SER A 1 97 ? -21.688 -11.577 9.834 1.00 87.81 97 SER A C 1
ATOM 754 O O . SER A 1 97 ? -22.784 -11.313 9.346 1.00 87.81 97 SER A O 1
ATOM 756 N N . ARG A 1 98 ? -21.572 -12.249 10.988 1.00 92.12 98 ARG A N 1
ATOM 757 C CA . ARG A 1 98 ? -22.718 -12.765 11.759 1.00 92.12 98 ARG A CA 1
ATOM 758 C C . ARG A 1 98 ? -23.617 -11.660 12.302 1.00 92.12 98 ARG A C 1
ATOM 760 O O . ARG A 1 98 ? -24.825 -11.852 12.381 1.00 92.12 98 ARG A O 1
ATOM 767 N N . LEU A 1 99 ? -23.036 -10.526 12.683 1.00 91.38 99 LEU A N 1
ATOM 768 C CA . LEU A 1 99 ? -23.770 -9.359 13.176 1.00 91.38 99 LEU A CA 1
ATOM 769 C C . LEU A 1 99 ? -24.265 -8.445 12.042 1.00 91.38 99 LEU A C 1
ATOM 771 O O . LEU A 1 99 ? -24.922 -7.444 12.317 1.00 91.38 99 LEU A O 1
ATOM 775 N N . GLY A 1 100 ? -23.955 -8.758 10.778 1.00 89.25 100 GLY A N 1
ATOM 776 C CA . GLY A 1 100 ? -24.294 -7.915 9.628 1.00 89.25 100 GLY A CA 1
ATOM 777 C C . GLY A 1 100 ? -23.576 -6.560 9.624 1.00 89.25 100 GLY A C 1
ATOM 778 O O . GLY A 1 100 ? -24.030 -5.622 8.967 1.00 89.25 100 GLY A O 1
ATOM 779 N N . LEU A 1 101 ? -22.472 -6.435 10.365 1.00 87.75 101 LEU A N 1
ATOM 780 C CA . LEU A 1 101 ? -21.696 -5.206 10.473 1.00 87.75 101 LEU A CA 1
ATOM 781 C C . LEU A 1 101 ? -20.741 -5.098 9.289 1.00 87.75 101 LEU A C 1
ATOM 783 O O . LEU A 1 101 ? -20.001 -6.031 8.974 1.00 87.75 101 LEU A O 1
ATOM 787 N N . ARG A 1 102 ? -20.726 -3.928 8.647 1.00 83.50 102 ARG A N 1
ATOM 788 C CA . ARG A 1 102 ? -19.747 -3.632 7.602 1.00 83.50 102 ARG A CA 1
ATOM 789 C C . ARG A 1 102 ? -18.477 -3.055 8.230 1.00 83.50 102 ARG A C 1
ATOM 791 O O . ARG A 1 102 ? -18.591 -2.165 9.074 1.00 83.50 102 ARG A O 1
ATOM 798 N N . PRO A 1 103 ? -17.286 -3.526 7.824 1.00 83.12 103 PRO A N 1
ATOM 799 C CA . PRO A 1 103 ? -16.033 -2.914 8.239 1.00 83.12 103 PRO A CA 1
ATOM 800 C C . PRO A 1 103 ? -15.973 -1.456 7.770 1.00 83.12 103 PRO A C 1
ATOM 802 O O . PRO A 1 103 ? -16.552 -1.095 6.741 1.00 83.12 103 PRO A O 1
ATOM 805 N N . TYR A 1 104 ? -15.270 -0.615 8.525 1.00 83.25 104 TYR A N 1
ATOM 806 C CA . TYR A 1 104 ? -15.064 0.776 8.139 1.00 83.25 104 TYR A CA 1
ATOM 807 C C . TYR A 1 104 ? -14.227 0.852 6.857 1.00 83.25 104 TYR A C 1
ATOM 809 O O . TYR A 1 104 ? -13.173 0.232 6.759 1.00 83.25 104 TYR A O 1
ATOM 817 N N . THR A 1 105 ? -14.682 1.638 5.880 1.00 82.25 105 THR A N 1
ATOM 818 C CA . THR A 1 105 ? -13.973 1.842 4.604 1.00 82.25 105 THR A CA 1
ATOM 819 C C . THR A 1 105 ? -12.893 2.919 4.683 1.00 82.25 105 THR A C 1
ATOM 821 O O . THR A 1 105 ? -12.048 3.008 3.800 1.00 82.25 105 THR A O 1
ATOM 824 N N . GLY A 1 106 ? -12.913 3.754 5.723 1.00 85.88 106 GLY A N 1
ATOM 825 C CA . GLY A 1 106 ? -11.925 4.803 5.944 1.00 85.88 106 GLY A CA 1
ATOM 826 C C . GLY A 1 106 ? -12.161 5.541 7.259 1.00 85.88 106 GLY A C 1
ATOM 827 O O . GLY A 1 106 ? -13.287 5.605 7.753 1.00 85.88 106 GLY A O 1
ATOM 828 N N . ILE A 1 107 ? -11.090 6.097 7.826 1.00 88.62 107 ILE A N 1
ATOM 829 C CA . ILE A 1 107 ? -11.110 6.846 9.089 1.00 88.62 107 ILE A CA 1
ATOM 830 C C . ILE A 1 107 ? -10.550 8.245 8.832 1.00 88.62 107 ILE A C 1
ATOM 832 O O . ILE A 1 107 ? -9.431 8.389 8.343 1.00 88.62 107 ILE A O 1
ATOM 836 N N . LEU A 1 108 ? -11.311 9.283 9.191 1.00 89.88 108 LEU A N 1
ATOM 837 C CA . LEU A 1 108 ? -10.877 10.678 9.102 1.00 89.88 108 LEU A CA 1
ATOM 838 C C . LEU A 1 108 ? -10.481 11.203 10.487 1.00 89.88 108 LEU A C 1
ATOM 840 O O . LEU A 1 108 ? -11.326 11.375 11.363 1.00 89.88 108 LEU A O 1
ATOM 844 N N . LEU A 1 109 ? -9.199 11.519 10.672 1.00 88.69 109 LEU A N 1
ATOM 845 C CA . LEU A 1 109 ? -8.706 12.178 11.883 1.00 88.69 109 LEU A CA 1
ATOM 846 C C . LEU A 1 109 ? -8.662 13.696 11.675 1.00 88.69 109 LEU A C 1
ATOM 848 O O . LEU A 1 109 ? -7.851 14.195 10.898 1.00 88.69 109 LEU A O 1
ATOM 852 N N . TYR A 1 110 ? -9.491 14.446 12.405 1.00 89.81 110 TYR A N 1
ATOM 853 C CA . TYR A 1 110 ? -9.595 15.906 12.274 1.00 89.81 110 TYR A CA 1
ATOM 854 C C . TYR A 1 110 ? -9.387 16.646 13.603 1.00 89.81 110 TYR A C 1
ATOM 856 O O . TYR A 1 110 ? -9.391 16.057 14.685 1.00 89.81 110 TYR A O 1
ATOM 864 N N . GLY A 1 111 ? -9.117 17.952 13.527 1.00 88.88 111 GLY A N 1
ATOM 865 C CA . GLY A 1 111 ? -8.985 18.873 14.666 1.00 88.88 111 GLY A CA 1
ATOM 866 C C . GLY A 1 111 ? -7.770 19.812 14.555 1.00 88.88 111 GLY A C 1
ATOM 867 O O . GLY A 1 111 ? -7.074 19.789 13.539 1.00 88.88 111 GLY A O 1
ATOM 868 N N . PRO A 1 112 ? -7.491 20.623 15.586 1.00 87.88 112 PRO A N 1
ATOM 869 C CA . PRO A 1 112 ? -6.446 21.641 15.525 1.00 87.88 112 PRO A CA 1
ATOM 870 C C . PRO A 1 112 ? -5.034 21.040 15.421 1.00 87.88 112 PRO A C 1
ATOM 872 O O . PRO A 1 112 ? -4.804 19.859 15.718 1.00 87.88 112 PRO A O 1
ATOM 875 N N . A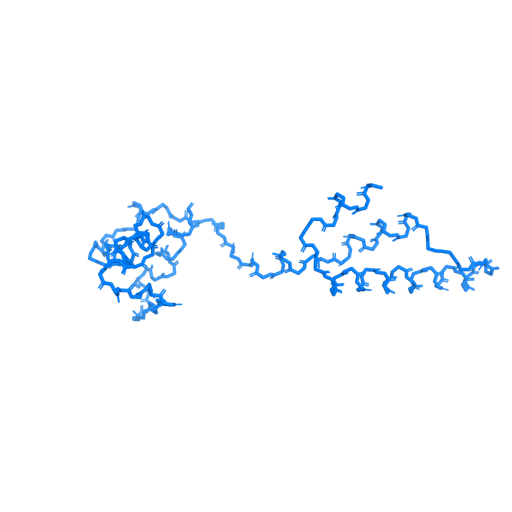RG A 1 113 ? -4.077 21.862 14.965 1.00 84.75 113 ARG A N 1
ATOM 876 C CA . ARG A 1 113 ? -2.655 21.487 14.902 1.00 84.75 113 ARG A CA 1
ATOM 877 C C . ARG A 1 113 ? -2.142 21.194 16.318 1.00 84.75 113 ARG A C 1
ATOM 879 O O . ARG A 1 113 ? -2.507 21.892 17.255 1.00 84.75 113 ARG A O 1
ATOM 886 N N . GLY A 1 114 ? -1.319 20.155 16.467 1.00 82.69 114 GLY A N 1
ATOM 887 C CA . GLY A 1 114 ? -0.765 19.732 17.764 1.00 82.69 114 GLY A CA 1
ATOM 888 C C . GLY A 1 114 ? -1.511 18.591 18.470 1.00 82.69 114 GLY A C 1
ATOM 889 O O . GLY A 1 114 ? -1.002 18.053 19.442 1.00 82.69 114 GLY A O 1
ATOM 890 N N . CYS A 1 115 ? -2.662 18.129 17.967 1.00 82.31 115 CYS A N 1
ATOM 891 C CA . CYS A 1 115 ? -3.417 17.018 18.577 1.00 82.31 115 CYS A CA 1
ATOM 892 C C . CYS A 1 115 ? -2.955 15.609 18.140 1.00 82.31 115 CYS A C 1
ATOM 894 O O . CYS A 1 115 ? -3.796 14.741 17.921 1.00 82.31 115 CYS A O 1
ATOM 896 N N . ALA A 1 116 ? -1.654 15.402 17.920 1.00 84.12 116 ALA A N 1
ATOM 897 C CA . ALA A 1 116 ? -1.028 14.100 17.631 1.00 84.12 116 ALA A CA 1
ATOM 898 C C . ALA A 1 116 ? -1.629 13.239 16.488 1.00 84.12 116 ALA A C 1
ATOM 900 O O . ALA A 1 116 ? -1.313 12.061 16.395 1.00 84.12 116 ALA A O 1
ATOM 901 N N . LYS A 1 117 ? -2.450 13.788 15.579 1.00 89.50 117 LYS A N 1
ATOM 902 C CA . LYS A 1 117 ? -3.149 13.014 14.523 1.00 89.50 117 LYS A CA 1
ATOM 903 C C . LYS A 1 117 ? -2.179 12.255 13.620 1.00 89.50 117 LYS A C 1
ATOM 905 O O . LYS A 1 117 ? -2.339 11.063 13.402 1.00 89.50 117 LYS A O 1
ATOM 910 N N . THR A 1 118 ? -1.151 12.950 13.132 1.00 84.62 118 THR A N 1
ATOM 911 C CA . THR A 1 118 ? -0.111 12.363 12.277 1.00 84.62 118 THR A CA 1
ATOM 912 C C . THR A 1 118 ? 0.737 11.351 13.043 1.00 84.62 118 THR A C 1
ATOM 914 O O . THR A 1 118 ? 1.036 10.288 12.512 1.00 84.62 118 THR A O 1
ATOM 917 N N . SER A 1 119 ? 1.086 11.649 14.298 1.00 84.19 119 SER A N 1
ATOM 918 C CA . SER A 1 119 ? 1.845 10.730 15.153 1.00 84.19 119 SER A CA 1
ATOM 919 C C . SER A 1 119 ? 1.061 9.449 15.446 1.00 84.19 119 SER A C 1
ATOM 921 O O . SER A 1 119 ? 1.635 8.370 15.408 1.00 84.19 119 SER A O 1
ATOM 923 N N . LEU A 1 120 ? -0.254 9.553 15.659 1.00 86.38 120 LEU A N 1
ATOM 924 C CA . LEU A 1 120 ? -1.129 8.418 15.949 1.00 86.38 120 LEU A CA 1
ATOM 925 C C . LEU A 1 120 ? -1.234 7.457 14.764 1.00 86.38 120 LEU A C 1
ATOM 927 O O . LEU A 1 120 ? -1.129 6.252 14.957 1.00 86.38 120 LEU A O 1
ATOM 931 N N . VAL A 1 121 ? -1.377 7.977 13.542 1.00 84.94 121 VAL A N 1
ATOM 932 C CA . VAL A 1 121 ? -1.382 7.133 12.333 1.00 84.94 121 VAL A CA 1
ATOM 933 C C . VAL A 1 121 ? -0.041 6.428 12.152 1.00 84.94 121 VAL A C 1
ATOM 935 O O . VAL A 1 121 ? -0.024 5.241 11.855 1.00 84.94 121 VAL A O 1
ATOM 938 N N . ARG A 1 122 ? 1.080 7.130 12.371 1.00 81.62 122 ARG A N 1
ATOM 939 C CA . ARG A 1 122 ? 2.418 6.525 12.271 1.00 81.62 122 ARG A CA 1
ATOM 940 C C . ARG A 1 122 ? 2.626 5.407 13.285 1.00 81.62 122 ARG A C 1
ATOM 942 O O . ARG A 1 122 ? 3.157 4.375 12.913 1.00 81.62 122 ARG A O 1
ATOM 949 N N . ALA A 1 123 ? 2.192 5.608 14.525 1.00 82.81 123 ALA A N 1
ATOM 950 C CA . ALA A 1 123 ? 2.314 4.609 15.580 1.00 82.81 123 ALA A CA 1
ATOM 951 C C . ALA A 1 123 ? 1.389 3.398 15.381 1.00 82.81 123 ALA A C 1
ATOM 953 O O . ALA A 1 123 ? 1.714 2.318 15.846 1.00 82.81 123 ALA A O 1
ATOM 954 N N . LEU A 1 124 ? 0.236 3.576 14.722 1.00 81.25 124 LEU A N 1
ATOM 955 C CA . LEU A 1 124 ? -0.669 2.474 14.369 1.00 81.25 124 LEU A CA 1
ATOM 956 C C . LEU A 1 124 ? -0.159 1.658 13.172 1.00 81.25 124 LEU A C 1
ATOM 958 O O . LEU A 1 124 ? -0.484 0.483 13.047 1.00 81.25 124 LEU A O 1
ATOM 962 N N . ALA A 1 125 ? 0.569 2.306 12.261 1.00 75.50 125 ALA A N 1
ATOM 963 C CA . ALA A 1 125 ? 1.110 1.689 11.053 1.00 75.50 125 ALA A CA 1
ATOM 964 C C . ALA A 1 125 ? 2.480 1.016 11.260 1.00 75.50 125 ALA A C 1
ATOM 966 O O . ALA A 1 125 ? 2.957 0.358 10.336 1.00 75.50 125 ALA A O 1
ATOM 967 N N . ALA A 1 126 ? 3.113 1.230 12.417 1.00 68.25 126 ALA A N 1
ATOM 968 C CA . ALA A 1 126 ? 4.377 0.616 12.822 1.00 68.25 126 ALA A CA 1
ATOM 969 C C . ALA A 1 126 ? 4.133 -0.719 13.532 1.00 68.25 126 ALA A C 1
ATOM 971 O O . ALA A 1 126 ? 4.913 -1.658 13.259 1.00 68.25 126 ALA A O 1
#

Radius of gyration: 23.86 Å; chains: 1; bounding box: 52×39×64 Å

Foldseek 3Di:
DVVVVLCVQADPVLVVVLVVQLQVVQVVVCVVPVDPRDRDVVSSVVSSVVRDHPSVVVPPPPLVPQDALVNDPDPVVVLVVVCCLPVCCVPPVVVCVVVVHDRDPDDDDDDDPPNCSVSNVSNVVD

Secondary structure (DSSP, 8-state):
-HHHHHTTT--HHHHHHHHHHHHHHHHHHHHHH-------HHHHHHHHTTS--HHHHT-----TT---TTTS-S-HHHHHHHHHHHHHHHH-HHHHHHTTPPPPS-----SSTTSSHHHHHHHHH-

InterPro domains:
  IPR027417 P-loop containing nucleoside triphosphate hydrolase [G3DSA:3.40.50.300] (68-126)
  IPR027417 P-loop containing nucleoside triphosphate hydrolase [SSF52540] (51-125)
  IPR041569 AAA ATPase, AAA+ lid domain [PF17862] (2-37)
  IPR050168 AAA ATPase domain-containing protein [PTHR23077] (2-125)

Organism: NCBI:txid73025

Sequence (126 aa):
LQLAGDTVGYVGADLEHLVRQALMLAAREAAEDRVDMCISMDVMAQCLAIVEPSLKREVHMNLQGASSWEEIGGLQEVKHKLVQAVEWPLRYPEQFSRLGLRPYTGILLYGPRGCAKTSLVRALAA

pLDDT: mean 81.4, std 10.4, range [47.19, 92.12]